Protein AF-A0A6J0NZG1-F1 (afdb_monomer)

Organism: Raphanus sativus (NCBI:txid3726)

Mean predicted aligned error: 8.92 Å

Structure (mmCIF, N/CA/C/O backbone):
data_AF-A0A6J0NZG1-F1
#
_entry.id   AF-A0A6J0NZG1-F1
#
loop_
_atom_site.group_PDB
_atom_site.id
_atom_site.type_symbol
_atom_site.label_atom_id
_atom_site.label_alt_id
_atom_site.label_comp_id
_atom_site.label_asym_id
_atom_site.label_entity_id
_atom_site.label_seq_id
_atom_site.pdbx_PDB_ins_code
_atom_site.Cartn_x
_atom_site.Cartn_y
_atom_site.Cartn_z
_atom_site.occupancy
_atom_site.B_iso_or_equiv
_atom_site.auth_seq_id
_atom_site.auth_comp_id
_atom_site.auth_asym_id
_atom_site.auth_atom_id
_atom_site.pdbx_PDB_model_num
ATOM 1 N N . MET A 1 1 ? -6.782 17.846 -19.913 1.00 40.03 1 MET A N 1
ATOM 2 C CA . MET A 1 1 ? -7.935 16.974 -20.225 1.00 40.03 1 MET A CA 1
ATOM 3 C C . MET A 1 1 ? -7.350 15.572 -20.305 1.00 40.03 1 MET A C 1
ATOM 5 O O . MET A 1 1 ? -6.789 15.251 -21.333 1.00 40.03 1 MET A O 1
ATOM 9 N N . TYR A 1 2 ? -7.195 14.799 -19.231 1.00 32.16 2 TYR A N 1
ATOM 10 C CA . TYR A 1 2 ? -8.047 14.543 -18.068 1.00 32.16 2 TYR A CA 1
ATOM 11 C C . TYR A 1 2 ? -7.178 14.444 -16.799 1.00 32.16 2 TYR A C 1
ATOM 13 O O . TYR A 1 2 ? -6.326 13.575 -16.716 1.00 32.16 2 TYR A O 1
ATOM 21 N N . CYS A 1 3 ? -7.360 15.341 -15.833 1.00 37.47 3 CYS A N 1
ATOM 22 C CA . CYS A 1 3 ? -6.782 15.199 -14.490 1.00 37.47 3 CYS A CA 1
ATOM 23 C C . CYS A 1 3 ? -7.798 15.782 -13.508 1.00 37.47 3 CYS A C 1
ATOM 25 O O . CYS A 1 3 ? -7.589 16.853 -12.950 1.00 37.47 3 CYS A O 1
ATOM 27 N N . HIS A 1 4 ? -8.988 15.179 -13.472 1.00 40.28 4 HIS A N 1
ATOM 28 C CA . HIS A 1 4 ? -10.076 15.671 -12.627 1.00 40.28 4 HIS A CA 1
ATOM 29 C C . HIS A 1 4 ? -10.986 14.599 -12.018 1.00 40.28 4 HIS A C 1
ATOM 31 O O . HIS A 1 4 ? -11.831 14.987 -11.230 1.00 40.28 4 HIS A O 1
ATOM 37 N N . ASP A 1 5 ? -10.797 13.300 -12.276 1.00 44.44 5 ASP A N 1
ATOM 38 C CA . ASP A 1 5 ? -11.717 12.272 -11.754 1.00 44.44 5 ASP A CA 1
ATOM 39 C C . ASP A 1 5 ? -11.016 10.964 -11.344 1.00 44.44 5 ASP A C 1
ATOM 41 O O . ASP A 1 5 ? -11.454 9.884 -11.725 1.00 44.44 5 ASP A O 1
ATOM 45 N N . LEU A 1 6 ? -9.925 11.041 -10.573 1.00 42.28 6 LEU A N 1
ATOM 46 C CA . LEU A 1 6 ? -9.495 9.929 -9.713 1.00 42.28 6 LEU A CA 1
ATOM 47 C C . LEU A 1 6 ? -9.014 10.503 -8.377 1.00 42.28 6 LEU A C 1
ATOM 49 O O . LEU A 1 6 ? -8.254 11.470 -8.339 1.00 42.28 6 LEU A O 1
ATOM 53 N N . ASP A 1 7 ? -9.576 9.971 -7.301 1.00 47.28 7 ASP A N 1
ATOM 54 C CA . ASP A 1 7 ? -9.784 10.673 -6.048 1.00 47.28 7 ASP A CA 1
ATOM 55 C C . ASP A 1 7 ? -8.514 11.103 -5.308 1.00 47.28 7 ASP A C 1
ATOM 57 O O . ASP A 1 7 ? -7.579 10.362 -5.031 1.00 47.28 7 ASP A O 1
ATOM 61 N N . ILE A 1 8 ? -8.563 12.376 -4.935 1.00 50.34 8 ILE A N 1
ATOM 62 C CA . ILE A 1 8 ? -7.544 13.176 -4.264 1.00 50.34 8 ILE A CA 1
ATOM 63 C C . ILE A 1 8 ? -7.569 12.970 -2.735 1.00 50.34 8 ILE A C 1
ATOM 65 O O . ILE A 1 8 ? -6.753 13.551 -2.023 1.00 50.34 8 ILE A O 1
ATOM 69 N N . LEU A 1 9 ? -8.466 12.148 -2.175 1.00 46.47 9 LEU A N 1
ATOM 70 C CA . LEU A 1 9 ? -8.797 12.222 -0.745 1.00 46.47 9 LEU A CA 1
ATOM 71 C C . LEU A 1 9 ? -7.684 11.776 0.230 1.00 46.47 9 LEU A C 1
ATOM 73 O O . LEU A 1 9 ? -7.805 12.079 1.413 1.00 46.47 9 LEU A O 1
ATOM 77 N N . PHE A 1 10 ? -6.568 11.176 -0.207 1.00 41.59 10 PHE A N 1
ATOM 78 C CA . PHE A 1 10 ? -5.464 10.838 0.716 1.00 41.59 10 PHE A CA 1
ATOM 79 C C . PHE A 1 10 ? -4.027 11.122 0.254 1.00 41.59 10 PHE A C 1
ATOM 81 O O . PHE A 1 10 ? -3.083 10.805 0.968 1.00 41.59 10 PHE A O 1
ATOM 88 N N . ILE A 1 11 ? -3.849 11.917 -0.805 1.00 47.88 11 ILE A N 1
ATOM 89 C CA . ILE A 1 11 ? -2.771 12.934 -0.792 1.00 47.88 11 ILE A CA 1
ATOM 90 C C . ILE A 1 11 ? -3.075 13.995 0.308 1.00 47.88 11 ILE A C 1
ATOM 92 O O . ILE A 1 11 ? -2.203 14.726 0.780 1.00 47.88 11 ILE A O 1
ATOM 96 N N . MET A 1 12 ? -4.338 14.081 0.748 1.00 42.78 12 MET A N 1
ATOM 97 C CA . MET A 1 12 ? -4.943 15.235 1.419 1.00 42.78 12 MET A CA 1
ATOM 98 C C . MET A 1 12 ? -4.789 15.376 2.939 1.00 42.78 12 MET A C 1
ATOM 100 O O . MET A 1 12 ? -5.226 16.412 3.438 1.00 42.78 12 MET A O 1
ATOM 104 N N . LEU A 1 13 ? -4.180 14.458 3.704 1.00 41.84 13 LEU A N 1
ATOM 105 C CA . LEU A 1 13 ? -4.049 14.692 5.158 1.00 41.84 13 LEU A CA 1
ATOM 106 C C . LEU A 1 13 ? -2.707 15.223 5.665 1.00 41.84 13 LEU A C 1
ATOM 108 O O . LEU A 1 13 ? -2.697 15.575 6.837 1.00 41.84 13 LEU A O 1
ATOM 112 N N . LYS A 1 14 ? -1.674 15.425 4.819 1.00 37.97 14 LYS A N 1
ATOM 113 C CA . LYS A 1 14 ? -0.684 16.541 4.891 1.00 37.97 14 LYS A CA 1
ATOM 114 C C . LYS A 1 14 ? 0.443 16.409 3.839 1.00 37.97 14 LYS A C 1
ATOM 116 O O . LYS A 1 14 ? 1.532 15.944 4.135 1.00 37.97 14 LYS A O 1
ATOM 121 N N . GLY A 1 15 ? 0.237 16.970 2.646 1.00 43.38 15 GLY A N 1
ATOM 122 C CA . GLY A 1 15 ? 1.299 17.699 1.928 1.00 43.38 15 GLY A CA 1
ATOM 123 C C . GLY A 1 15 ? 2.361 16.930 1.123 1.00 43.38 15 GLY A C 1
ATOM 124 O O . GLY A 1 15 ? 3.267 17.589 0.620 1.00 43.38 15 GLY A O 1
ATOM 125 N N . GLY A 1 16 ? 2.260 15.612 0.947 1.00 52.16 16 GLY A N 1
ATOM 126 C CA . GLY A 1 16 ? 3.162 14.836 0.084 1.00 52.16 16 GLY A CA 1
ATOM 127 C C . GLY A 1 16 ? 2.387 14.123 -1.019 1.00 52.16 16 GLY A C 1
ATOM 128 O O . GLY A 1 16 ? 1.527 13.294 -0.735 1.00 52.16 16 GLY A O 1
ATOM 129 N N . CYS A 1 17 ? 2.648 14.453 -2.284 1.00 54.59 17 CYS A N 1
ATOM 130 C CA . CYS A 1 17 ? 2.164 13.641 -3.397 1.00 54.59 17 CYS A CA 1
ATOM 131 C C . CYS A 1 17 ? 3.100 12.440 -3.529 1.00 54.59 17 CYS A C 1
ATOM 133 O O . CYS A 1 17 ? 4.302 12.660 -3.667 1.00 54.59 17 CYS A O 1
ATOM 135 N N . PHE A 1 18 ? 2.571 11.210 -3.527 1.00 59.09 18 PHE A N 1
ATOM 136 C CA . PHE A 1 18 ? 3.367 9.994 -3.746 1.00 59.09 18 PHE A CA 1
ATOM 137 C C . PHE A 1 18 ? 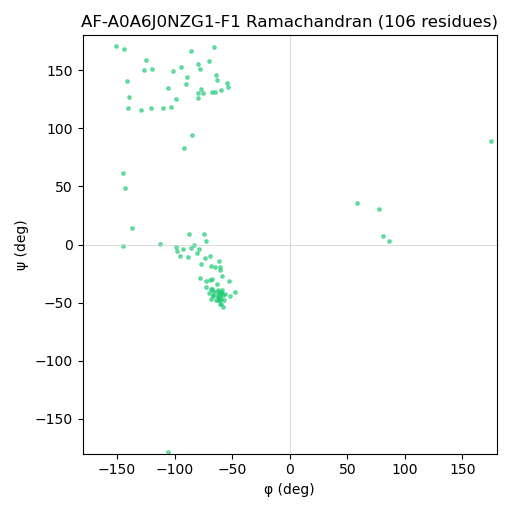4.288 10.145 -4.964 1.00 59.09 18 PHE A C 1
ATOM 139 O O . PHE A 1 18 ? 5.465 9.836 -4.874 1.00 59.09 18 PHE A O 1
ATOM 146 N N . SER A 1 19 ? 3.806 10.746 -6.061 1.00 55.84 19 SER A N 1
ATOM 147 C CA . SER A 1 19 ? 4.595 10.984 -7.283 1.00 55.84 19 SER A CA 1
ATOM 148 C C . SER A 1 19 ? 5.827 11.884 -7.122 1.00 55.84 19 SER A C 1
ATOM 150 O O . SER A 1 19 ? 6.638 11.950 -8.035 1.00 55.84 19 SER A O 1
ATOM 152 N N . ASN A 1 20 ? 5.954 12.608 -6.009 1.00 58.09 20 ASN A N 1
ATOM 153 C CA . ASN A 1 20 ? 7.041 13.558 -5.769 1.00 58.09 20 ASN A CA 1
ATOM 154 C C . ASN A 1 20 ? 7.980 13.109 -4.635 1.00 58.09 20 ASN A C 1
ATOM 156 O O . ASN A 1 20 ? 8.915 13.839 -4.308 1.00 58.09 20 ASN A O 1
ATOM 160 N N . ASP A 1 21 ? 7.724 11.952 -4.016 1.00 67.44 21 ASP A N 1
ATOM 161 C CA . ASP A 1 21 ? 8.511 11.440 -2.892 1.00 67.44 21 ASP A CA 1
ATOM 162 C C . ASP A 1 21 ? 9.649 10.538 -3.389 1.00 67.44 21 ASP A C 1
ATOM 164 O O . ASP A 1 21 ? 9.508 9.319 -3.501 1.00 67.44 21 ASP A O 1
ATOM 168 N N . HIS A 1 22 ? 10.760 11.169 -3.778 1.00 66.38 22 HIS A N 1
ATOM 169 C CA . HIS A 1 22 ? 11.910 10.503 -4.399 1.00 66.38 22 HIS A CA 1
ATOM 170 C C . HIS A 1 22 ? 12.441 9.313 -3.592 1.00 66.38 22 HIS A C 1
ATOM 172 O O . HIS A 1 22 ? 12.874 8.338 -4.197 1.00 66.38 22 HIS A O 1
ATOM 178 N N . ASP A 1 23 ? 12.343 9.350 -2.263 1.00 71.50 23 ASP A N 1
ATOM 179 C CA . ASP A 1 23 ? 12.841 8.276 -1.404 1.00 71.50 23 ASP A CA 1
ATOM 180 C C . ASP A 1 23 ? 12.029 6.983 -1.611 1.00 71.50 23 ASP A C 1
ATOM 182 O O . ASP A 1 23 ? 12.588 5.891 -1.724 1.00 71.50 23 ASP A O 1
ATOM 186 N N . VAL A 1 24 ? 10.706 7.101 -1.755 1.00 73.25 24 VAL A N 1
ATOM 187 C CA . VAL A 1 24 ? 9.806 5.971 -2.033 1.00 73.25 24 VAL A CA 1
ATOM 188 C C . VAL A 1 24 ? 10.010 5.431 -3.451 1.00 73.25 24 VAL A C 1
ATOM 190 O O . VAL A 1 24 ? 10.051 4.213 -3.661 1.00 73.25 24 VAL A O 1
ATOM 193 N N . TRP A 1 25 ? 10.166 6.332 -4.424 1.00 74.12 25 TRP A N 1
ATOM 194 C CA . TRP A 1 25 ? 10.442 5.965 -5.814 1.00 74.12 25 TRP A CA 1
ATOM 195 C C . TRP A 1 25 ? 11.756 5.217 -5.955 1.00 74.12 25 TRP A C 1
ATOM 197 O O . TRP A 1 25 ? 11.793 4.185 -6.624 1.00 74.12 25 TRP A O 1
ATOM 207 N N . ASP A 1 26 ? 12.812 5.694 -5.303 1.00 75.19 26 ASP A N 1
ATOM 208 C CA . ASP A 1 26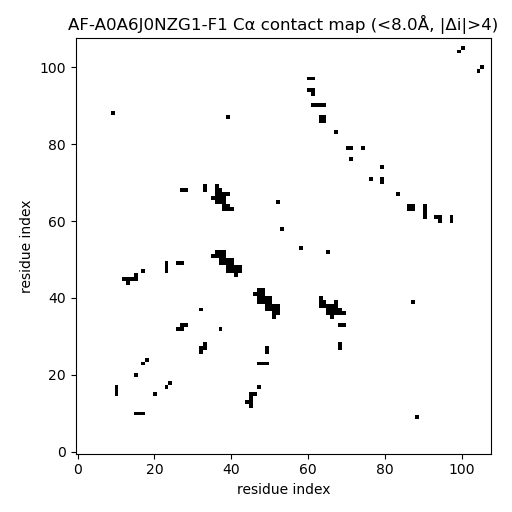 ? 14.127 5.076 -5.370 1.00 75.19 26 ASP A CA 1
ATOM 209 C C . ASP A 1 26 ? 14.087 3.652 -4.805 1.00 75.19 26 ASP A C 1
ATOM 211 O O . ASP A 1 26 ? 14.572 2.730 -5.464 1.00 75.19 26 ASP A O 1
ATOM 215 N N . VAL A 1 27 ? 13.424 3.431 -3.662 1.00 76.56 27 VAL A N 1
ATOM 216 C CA . VAL A 1 27 ? 13.271 2.093 -3.059 1.00 76.56 27 VAL A CA 1
ATOM 217 C C . VAL A 1 27 ? 12.528 1.142 -3.995 1.00 76.56 27 VAL A C 1
ATOM 219 O O . VAL A 1 27 ? 13.058 0.075 -4.319 1.00 76.56 27 VAL A O 1
ATOM 222 N N . LEU A 1 28 ? 11.358 1.549 -4.504 1.00 74.75 28 LEU A N 1
ATOM 223 C CA . LEU A 1 28 ? 10.574 0.762 -5.467 1.00 74.75 28 LEU A CA 1
ATOM 224 C C . LEU A 1 28 ? 11.337 0.493 -6.766 1.00 74.75 28 LEU A C 1
ATOM 226 O O . LEU A 1 28 ? 11.004 -0.449 -7.488 1.00 74.75 28 LEU A O 1
ATOM 230 N N . CYS A 1 29 ? 12.347 1.317 -7.064 1.00 71.25 29 CYS A N 1
ATOM 231 C CA . CYS A 1 29 ? 13.135 1.207 -8.273 1.00 71.25 29 CYS A CA 1
ATOM 232 C C . CYS A 1 29 ? 14.471 0.481 -8.146 1.00 71.25 29 CYS A C 1
ATOM 234 O O . CYS A 1 29 ? 15.116 0.238 -9.173 1.00 71.25 29 CYS A O 1
ATOM 236 N N . THR A 1 30 ? 14.873 0.095 -6.937 1.00 69.25 30 THR A N 1
ATOM 237 C CA . THR A 1 30 ? 16.147 -0.589 -6.721 1.00 69.25 30 THR A CA 1
ATOM 238 C C . THR A 1 30 ? 16.075 -2.088 -7.073 1.00 69.25 30 THR A C 1
ATOM 240 O O . THR A 1 30 ? 15.205 -2.809 -6.586 1.00 69.25 30 THR A O 1
ATOM 243 N N . PRO A 1 31 ? 17.019 -2.613 -7.879 1.00 60.44 31 PRO A N 1
ATOM 244 C CA . PRO A 1 31 ? 16.994 -4.006 -8.344 1.00 60.44 31 PRO A CA 1
ATOM 245 C C . PRO A 1 31 ? 17.355 -5.044 -7.267 1.00 60.44 31 PRO A C 1
ATOM 247 O O . PRO A 1 31 ? 17.187 -6.233 -7.489 1.00 60.44 31 PRO A O 1
ATOM 250 N N . VAL A 1 32 ? 17.880 -4.629 -6.109 1.00 58.69 32 VAL A N 1
ATOM 251 C CA . VAL A 1 32 ? 18.134 -5.547 -4.979 1.00 58.69 32 VAL A CA 1
ATOM 252 C C . VAL A 1 32 ? 16.835 -5.858 -4.229 1.00 58.69 32 VAL A C 1
ATOM 254 O O . VAL A 1 32 ? 16.687 -6.945 -3.687 1.00 58.69 32 VAL A O 1
ATOM 257 N N . VAL A 1 33 ? 15.882 -4.924 -4.242 1.00 61.03 33 VAL A N 1
ATOM 258 C CA . VAL A 1 33 ? 14.593 -5.025 -3.544 1.00 61.03 33 VAL A CA 1
ATOM 259 C C . VAL A 1 33 ? 13.491 -5.558 -4.484 1.00 61.03 33 VAL A C 1
ATOM 261 O O . VAL A 1 33 ? 12.407 -5.929 -4.048 1.00 61.03 33 VAL A O 1
ATOM 264 N N . SER A 1 34 ? 13.756 -5.663 -5.793 1.00 62.03 34 SER A N 1
ATOM 265 C CA . SER A 1 34 ? 12.783 -6.152 -6.784 1.00 62.03 34 SER A CA 1
ATOM 266 C C . SER A 1 34 ? 12.437 -7.640 -6.666 1.00 62.03 34 SER A C 1
ATOM 268 O O . SER A 1 34 ? 11.413 -8.048 -7.205 1.00 62.03 34 SER A O 1
ATOM 270 N N . ASP A 1 35 ? 13.261 -8.441 -5.983 1.00 69.88 35 ASP A N 1
ATOM 271 C CA . ASP A 1 35 ? 12.998 -9.872 -5.763 1.00 69.88 35 ASP A CA 1
ATOM 272 C C . ASP A 1 35 ? 12.157 -10.136 -4.499 1.00 69.88 35 ASP A C 1
ATOM 274 O O . ASP A 1 35 ? 11.661 -11.248 -4.301 1.00 69.88 35 ASP A O 1
ATOM 278 N N . GLU A 1 36 ? 11.955 -9.121 -3.654 1.00 81.19 36 GLU A N 1
ATOM 279 C CA . GLU A 1 36 ? 11.140 -9.209 -2.444 1.00 81.19 36 GLU A CA 1
ATOM 280 C C . GLU A 1 36 ? 9.757 -8.577 -2.651 1.00 81.19 36 GLU A C 1
ATOM 282 O O . GLU A 1 36 ? 9.571 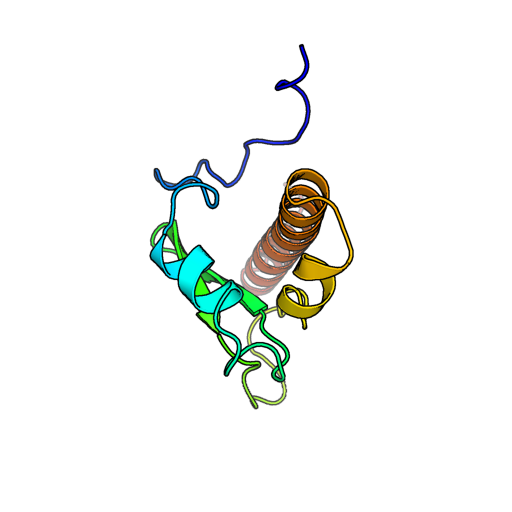-7.652 -3.439 1.00 81.19 36 GLU A O 1
ATOM 287 N N . ASN A 1 37 ? 8.743 -9.086 -1.950 1.00 84.50 37 ASN A N 1
ATOM 288 C CA . ASN A 1 37 ? 7.372 -8.604 -2.091 1.00 84.50 37 ASN A CA 1
ATOM 289 C C . ASN A 1 37 ? 7.114 -7.379 -1.212 1.00 84.50 37 ASN A C 1
ATOM 291 O O . ASN A 1 37 ? 6.733 -7.519 -0.053 1.00 84.50 37 ASN A O 1
ATOM 295 N N . LEU A 1 38 ? 7.265 -6.186 -1.778 1.00 86.69 38 LEU A N 1
ATOM 296 C CA . LEU A 1 38 ? 7.109 -4.936 -1.036 1.00 86.69 38 LEU A CA 1
ATOM 297 C C . LEU A 1 38 ? 5.653 -4.520 -0.827 1.00 86.69 38 LEU A C 1
ATOM 299 O O . LEU A 1 38 ? 4.767 -4.852 -1.623 1.00 86.69 38 LEU A O 1
ATOM 303 N N . ARG A 1 39 ? 5.431 -3.729 0.224 1.00 87.94 39 ARG A N 1
ATOM 304 C CA . ARG A 1 39 ? 4.162 -3.066 0.543 1.00 87.94 39 ARG A CA 1
ATOM 305 C C . ARG A 1 39 ? 4.377 -1.569 0.723 1.00 87.94 39 ARG A C 1
ATOM 307 O O . ARG A 1 39 ? 5.441 -1.153 1.160 1.00 87.94 39 ARG A O 1
ATOM 314 N N . LEU A 1 40 ? 3.351 -0.777 0.415 1.00 87.06 40 LEU A N 1
ATOM 315 C CA . LEU A 1 40 ? 3.329 0.664 0.676 1.00 87.06 40 LEU A CA 1
ATOM 316 C C . LEU A 1 40 ? 2.466 0.950 1.908 1.00 87.06 40 LEU A C 1
ATOM 318 O O . LEU A 1 40 ? 1.265 0.677 1.903 1.00 87.06 40 LEU A O 1
ATOM 322 N N . TYR A 1 41 ? 3.079 1.521 2.937 1.00 85.75 41 TYR A N 1
ATOM 323 C CA . TYR A 1 41 ? 2.442 1.915 4.184 1.00 85.75 41 TYR A CA 1
ATOM 324 C C . TYR A 1 41 ? 2.285 3.435 4.249 1.00 85.75 41 TYR A C 1
ATOM 326 O O . TYR A 1 41 ? 3.211 4.190 3.965 1.00 85.75 41 TYR A O 1
ATOM 334 N N . GLY A 1 42 ? 1.102 3.885 4.657 1.00 84.94 42 GLY A N 1
ATOM 335 C CA . GLY A 1 42 ? 0.827 5.270 5.034 1.00 84.94 42 GLY A CA 1
ATOM 336 C C . GLY A 1 42 ? 0.864 5.418 6.551 1.00 84.94 42 GLY A C 1
ATOM 337 O O . GLY A 1 42 ? 0.161 4.700 7.267 1.00 84.94 42 GLY A O 1
ATOM 338 N N . LEU A 1 43 ? 1.679 6.343 7.050 1.00 82.62 43 LEU A N 1
ATOM 339 C CA . LEU A 1 43 ? 1.874 6.562 8.479 1.00 82.62 43 LEU A CA 1
ATOM 340 C C . LEU A 1 43 ? 0.955 7.682 9.011 1.00 82.62 43 LEU A C 1
ATOM 342 O O . LEU A 1 43 ? 0.608 8.611 8.276 1.00 82.62 43 LEU A O 1
ATOM 346 N N . PRO A 1 44 ? 0.577 7.673 10.308 1.00 78.50 44 PRO A N 1
ATOM 347 C CA . PRO A 1 44 ? -0.311 8.693 10.886 1.00 78.50 44 PRO A CA 1
ATOM 348 C C . PRO A 1 44 ? 0.227 10.133 10.829 1.00 78.50 44 PRO A C 1
ATOM 350 O O . PRO A 1 44 ? -0.534 11.088 10.969 1.00 78.50 44 PRO A O 1
ATOM 353 N N . ASN A 1 45 ? 1.540 10.299 10.656 1.00 76.44 45 ASN A N 1
ATOM 354 C CA . ASN A 1 45 ? 2.205 11.593 10.472 1.00 76.44 45 ASN A CA 1
ATOM 355 C C . ASN A 1 45 ? 2.062 12.146 9.034 1.00 76.44 45 ASN A C 1
ATOM 357 O O . ASN A 1 45 ? 2.516 13.261 8.778 1.00 76.44 45 ASN A O 1
ATOM 361 N N . GLY A 1 46 ? 1.445 11.389 8.121 1.00 73.06 46 GLY A N 1
ATOM 362 C CA . GLY A 1 46 ? 1.260 11.741 6.716 1.00 73.06 46 GLY A CA 1
ATOM 363 C C . GLY A 1 46 ? 2.426 11.369 5.795 1.00 73.06 46 GLY A C 1
ATOM 364 O O . GLY A 1 46 ? 2.356 11.701 4.614 1.00 73.06 46 GLY A O 1
ATOM 365 N N . SER A 1 47 ? 3.478 10.715 6.301 1.00 77.44 47 SER A N 1
ATOM 366 C CA . SER A 1 47 ? 4.553 10.168 5.464 1.00 77.44 47 SER A CA 1
ATOM 367 C C . SER A 1 47 ? 4.213 8.768 4.953 1.00 77.44 47 SER A C 1
ATOM 369 O O . SER A 1 47 ? 3.301 8.107 5.456 1.00 77.44 47 SER A O 1
ATOM 371 N N . TRP A 1 48 ? 4.983 8.316 3.969 1.00 82.44 48 TRP A N 1
ATOM 372 C CA . TRP A 1 48 ? 4.850 7.002 3.354 1.00 82.44 48 TRP A CA 1
ATOM 373 C C . TRP A 1 48 ? 6.133 6.201 3.535 1.00 82.44 48 TRP A C 1
ATOM 375 O O . TRP A 1 48 ? 7.216 6.774 3.632 1.00 82.44 48 TRP A O 1
ATOM 385 N N . GLU A 1 49 ? 6.003 4.883 3.581 1.00 84.94 49 GLU A N 1
ATOM 386 C CA . GLU A 1 49 ? 7.124 3.961 3.724 1.00 84.94 49 GLU A CA 1
ATOM 387 C C . GLU A 1 49 ? 6.892 2.728 2.855 1.00 84.94 49 GLU A C 1
ATOM 389 O O . GLU A 1 49 ? 5.766 2.239 2.737 1.00 84.94 49 GLU A O 1
ATOM 394 N N . VAL A 1 50 ? 7.960 2.234 2.233 1.00 86.06 50 VAL A N 1
ATOM 395 C CA . VAL A 1 50 ? 7.953 0.961 1.516 1.00 86.06 50 VAL A CA 1
ATOM 396 C C . VAL A 1 50 ? 8.795 -0.013 2.308 1.00 86.06 50 VAL A C 1
ATOM 398 O O . VAL A 1 50 ? 9.989 0.214 2.478 1.00 86.06 50 VAL A O 1
ATOM 401 N N . ASP A 1 51 ? 8.164 -1.081 2.778 1.00 85.75 51 ASP A N 1
ATOM 402 C CA . ASP A 1 51 ? 8.819 -2.065 3.633 1.00 85.75 51 ASP A CA 1
ATOM 403 C C . ASP A 1 51 ? 8.314 -3.483 3.337 1.00 85.75 51 ASP A C 1
ATOM 405 O O . ASP A 1 51 ? 7.334 -3.698 2.602 1.00 85.75 51 ASP A O 1
ATOM 409 N N . LEU A 1 52 ? 9.022 -4.460 3.893 1.00 83.88 52 LEU A N 1
ATOM 410 C CA . LEU A 1 52 ? 8.683 -5.866 3.834 1.00 83.88 52 LEU A CA 1
ATOM 411 C C . LEU A 1 52 ? 7.445 -6.191 4.680 1.00 83.88 52 LEU A C 1
ATOM 413 O O . LEU A 1 52 ? 7.088 -5.475 5.617 1.00 83.88 52 LEU A O 1
ATOM 417 N N . PRO A 1 53 ? 6.771 -7.309 4.371 1.00 79.75 53 PRO A N 1
ATOM 418 C CA . PRO A 1 53 ? 5.749 -7.868 5.233 1.00 79.75 53 PRO A 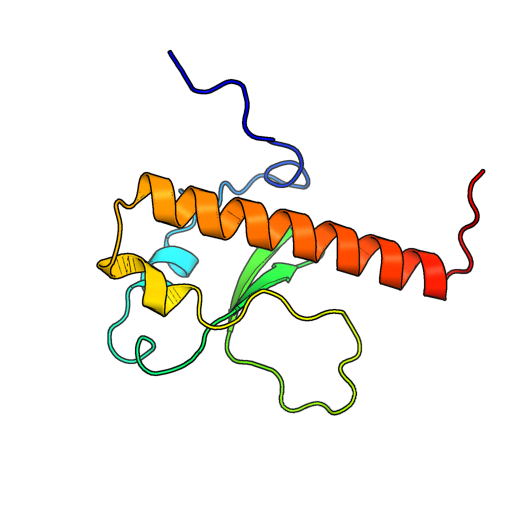CA 1
ATOM 419 C C . PRO A 1 53 ? 6.257 -8.091 6.653 1.00 79.75 53 PRO A C 1
ATOM 421 O O . PRO A 1 53 ? 7.334 -8.645 6.849 1.00 79.75 53 PRO A O 1
ATOM 424 N N . VAL A 1 54 ? 5.450 -7.711 7.639 1.00 75.06 54 VAL A N 1
ATOM 425 C CA . VAL A 1 54 ? 5.744 -8.006 9.041 1.00 75.06 54 VAL A CA 1
ATOM 426 C C . VAL 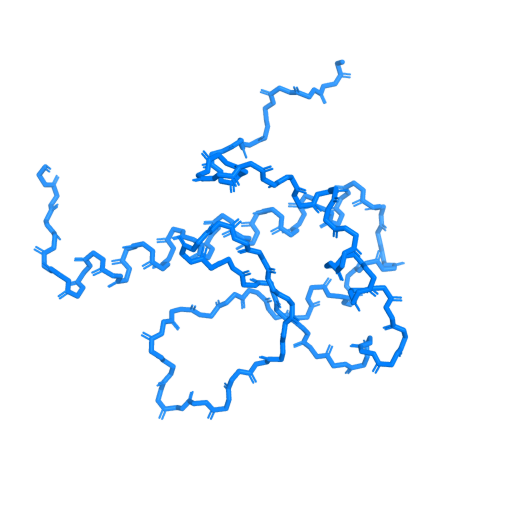A 1 54 ? 5.415 -9.479 9.316 1.00 75.06 54 VAL A C 1
ATOM 428 O O . VAL A 1 54 ? 4.338 -9.948 8.959 1.00 75.06 54 VAL A O 1
ATOM 431 N N . ASP A 1 55 ? 6.310 -10.205 9.993 1.00 77.56 55 ASP A N 1
ATOM 432 C CA . ASP A 1 55 ? 6.145 -11.631 10.344 1.00 77.56 55 ASP A CA 1
ATOM 433 C C . ASP A 1 55 ? 5.137 -11.891 11.496 1.00 77.56 55 ASP A C 1
ATOM 435 O O . ASP A 1 55 ? 5.039 -13.004 12.024 1.00 77.56 55 ASP A O 1
ATOM 439 N N . GLU A 1 56 ? 4.392 -10.875 11.942 1.00 73.50 56 GLU A N 1
ATOM 440 C CA . GLU A 1 56 ? 3.487 -10.973 13.091 1.00 73.50 56 GLU A CA 1
ATOM 441 C C . GLU A 1 56 ? 2.200 -11.746 12.765 1.00 73.50 56 GLU A C 1
ATOM 443 O O . GLU A 1 56 ? 1.491 -11.463 11.798 1.00 73.50 56 GLU A O 1
ATOM 448 N N . VAL A 1 57 ? 1.855 -12.714 13.625 1.00 78.00 57 VAL A N 1
ATOM 449 C CA . VAL A 1 57 ? 0.659 -13.555 13.473 1.00 78.00 57 VAL A CA 1
ATOM 450 C C . VAL A 1 57 ? -0.165 -13.572 14.772 1.00 78.00 57 VAL A C 1
ATOM 452 O O . VAL A 1 57 ? 0.297 -14.141 15.766 1.00 78.00 57 VAL A O 1
ATOM 455 N N . PRO A 1 58 ? -1.412 -13.050 14.779 1.00 79.56 58 PRO A N 1
ATOM 456 C CA . PRO A 1 58 ? -2.076 -12.303 13.705 1.00 79.56 58 PRO A CA 1
ATOM 457 C C . PRO A 1 58 ? -1.592 -10.840 13.635 1.00 79.56 58 PRO A C 1
ATOM 459 O O . PRO A 1 58 ? -1.270 -10.270 14.678 1.00 79.56 58 PRO A O 1
ATOM 462 N N . PRO A 1 59 ? -1.612 -10.207 12.450 1.00 77.62 59 PRO A N 1
ATOM 463 C CA . PRO A 1 59 ? -1.251 -8.801 12.317 1.00 77.62 59 PRO A CA 1
ATOM 464 C C . PRO A 1 59 ? -2.236 -7.901 13.076 1.00 77.62 59 PRO A C 1
ATOM 466 O O . PRO A 1 59 ? -3.440 -8.174 13.148 1.00 77.62 59 PRO A O 1
ATOM 469 N N . GLU A 1 60 ? -1.728 -6.803 13.640 1.00 83.56 60 GLU A N 1
ATOM 470 C CA . GLU A 1 60 ? -2.548 -5.881 14.429 1.00 83.56 60 GLU A CA 1
ATOM 471 C C . GLU A 1 60 ? -3.501 -5.032 13.585 1.00 83.56 60 GLU A C 1
ATOM 473 O O . GLU A 1 60 ? -4.585 -4.703 14.069 1.00 83.56 60 GLU A O 1
ATOM 478 N N . LEU A 1 61 ? -3.119 -4.692 12.351 1.00 83.50 61 LEU A N 1
ATOM 479 C CA . LEU A 1 61 ? -3.888 -3.899 11.388 1.00 83.50 61 LEU A CA 1
ATOM 480 C C . LEU A 1 61 ? -4.0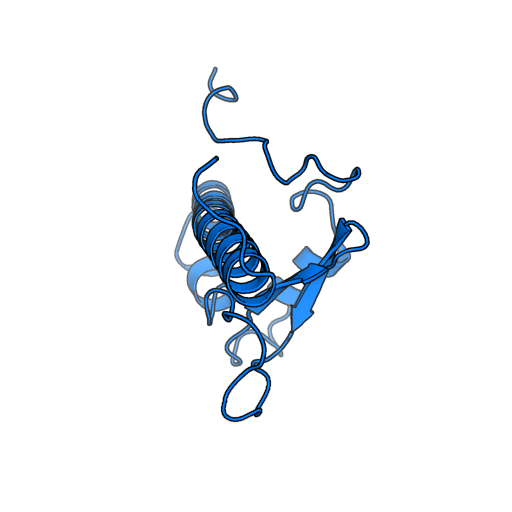39 -4.665 10.063 1.00 83.50 61 LEU A C 1
ATOM 482 O O . LEU A 1 61 ? -3.232 -5.548 9.772 1.00 83.50 61 LEU A O 1
AT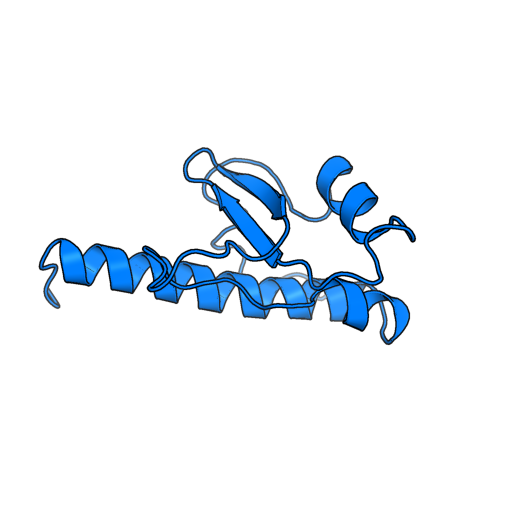OM 486 N N . PRO A 1 62 ? -5.043 -4.327 9.231 1.00 87.94 62 PRO A N 1
ATOM 487 C CA . PRO A 1 62 ? -5.103 -4.817 7.858 1.00 87.94 62 PRO A CA 1
ATOM 488 C C . PRO A 1 62 ? -3.806 -4.502 7.107 1.00 87.94 62 PRO A C 1
ATOM 490 O O . PRO A 1 62 ? -3.271 -3.401 7.233 1.00 87.94 62 PRO A O 1
ATOM 493 N N . GLU A 1 63 ? -3.314 -5.444 6.309 1.00 89.81 63 GLU A N 1
ATOM 494 C CA . GLU A 1 63 ? -2.066 -5.271 5.562 1.00 89.81 63 GLU A CA 1
ATOM 495 C C . GLU A 1 63 ? -2.308 -4.642 4.173 1.00 89.81 63 GLU A C 1
ATOM 497 O O . GLU A 1 63 ? -3.319 -4.959 3.534 1.00 89.81 63 GLU A O 1
ATOM 502 N N . PRO A 1 64 ? -1.399 -3.776 3.679 1.00 89.19 64 PRO A N 1
ATOM 503 C CA . PRO A 1 64 ? -1.450 -3.265 2.310 1.00 89.19 64 PRO A CA 1
ATOM 504 C C . PRO A 1 64 ? -1.230 -4.351 1.248 1.00 89.19 64 PRO A C 1
ATOM 506 O O . PRO A 1 64 ? -0.802 -5.475 1.533 1.00 89.19 64 PRO A O 1
ATOM 509 N N . ALA A 1 65 ? -1.477 -3.986 -0.014 1.00 89.44 65 ALA A N 1
ATOM 510 C CA . ALA A 1 65 ? -1.235 -4.860 -1.158 1.00 89.44 65 ALA A CA 1
ATOM 511 C C . ALA A 1 65 ? 0.242 -5.275 -1.258 1.00 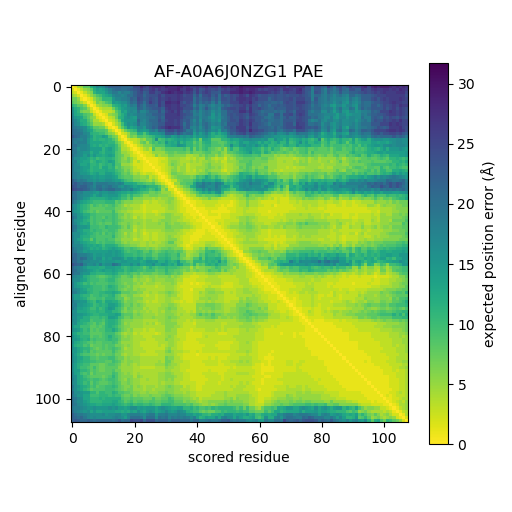89.44 65 ALA A C 1
ATOM 513 O O . ALA A 1 65 ? 1.145 -4.447 -1.160 1.00 89.44 65 ALA A O 1
ATOM 514 N N . LEU A 1 66 ? 0.456 -6.574 -1.465 1.00 88.62 66 LEU A N 1
ATOM 515 C CA . LEU A 1 66 ? 1.764 -7.216 -1.515 1.00 88.62 66 LEU A CA 1
ATOM 516 C C . LEU A 1 66 ? 2.320 -7.236 -2.947 1.00 88.62 66 LEU A C 1
ATOM 518 O O . LEU A 1 66 ? 1.593 -7.575 -3.880 1.00 88.62 66 LEU A O 1
ATOM 522 N N . GLY A 1 67 ? 3.614 -6.954 -3.104 1.00 85.25 67 GLY A N 1
ATOM 523 C CA . GLY A 1 67 ? 4.332 -7.122 -4.370 1.00 85.25 67 GLY A CA 1
ATOM 524 C C . GLY A 1 67 ? 4.059 -6.020 -5.395 1.00 85.25 67 GLY A C 1
ATOM 525 O O . GLY A 1 67 ? 4.097 -6.271 -6.600 1.00 85.25 67 GLY A O 1
ATOM 526 N N . ILE A 1 68 ? 3.778 -4.793 -4.944 1.00 84.00 68 ILE A N 1
ATOM 527 C CA . ILE A 1 68 ? 3.498 -3.652 -5.838 1.00 84.00 68 ILE A CA 1
ATOM 528 C C . ILE A 1 68 ? 4.660 -3.345 -6.798 1.00 84.00 68 ILE A C 1
ATOM 530 O O . ILE A 1 68 ? 4.438 -2.866 -7.909 1.00 84.00 68 ILE A O 1
ATOM 534 N N . ASN A 1 69 ? 5.888 -3.672 -6.402 1.00 83.44 69 ASN A N 1
ATOM 535 C CA . ASN A 1 69 ? 7.116 -3.505 -7.173 1.00 83.44 69 ASN A CA 1
ATOM 536 C C . ASN A 1 69 ? 7.193 -4.422 -8.411 1.00 83.44 69 ASN A C 1
ATOM 538 O O . ASN A 1 69 ? 7.743 -4.013 -9.430 1.00 83.44 69 ASN A O 1
ATOM 542 N N . PHE A 1 70 ? 6.577 -5.610 -8.388 1.00 84.62 70 PHE A N 1
ATOM 543 C CA . PHE A 1 70 ? 6.627 -6.558 -9.515 1.00 84.62 70 PHE A CA 1
ATOM 544 C C . PHE A 1 70 ? 5.857 -6.082 -10.749 1.00 84.62 70 PHE A C 1
ATOM 546 O O . PHE A 1 70 ? 6.204 -6.412 -11.882 1.00 84.62 70 PHE A O 1
ATOM 553 N N . ALA A 1 71 ? 4.790 -5.31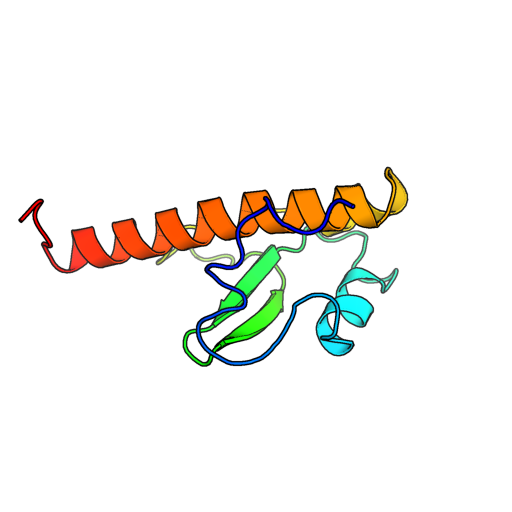2 -10.540 1.00 84.06 71 ALA A N 1
ATOM 554 C CA . ALA A 1 71 ? 3.940 -4.828 -11.620 1.00 84.06 71 ALA A CA 1
ATOM 555 C C . ALA A 1 71 ? 4.566 -3.658 -12.400 1.00 84.06 71 ALA A C 1
ATOM 557 O O . ALA A 1 71 ? 4.114 -3.372 -13.509 1.00 84.06 71 ALA A O 1
ATOM 558 N N . ARG A 1 72 ? 5.597 -3.001 -11.844 1.00 82.31 72 ARG A N 1
ATOM 559 C CA . ARG A 1 72 ? 6.168 -1.748 -12.361 1.00 82.31 72 ARG A CA 1
ATOM 560 C C . ARG A 1 72 ? 6.654 -1.878 -13.802 1.00 82.31 72 ARG A C 1
ATOM 562 O O . ARG A 1 72 ? 6.225 -1.123 -14.665 1.00 82.31 72 ARG A O 1
ATOM 569 N N . ASP A 1 73 ? 7.502 -2.869 -14.070 1.00 82.69 73 ASP A N 1
ATOM 570 C CA . ASP A 1 73 ? 8.149 -3.029 -15.382 1.00 82.69 73 ASP A CA 1
ATOM 571 C C . ASP A 1 73 ? 7.232 -3.693 -16.426 1.00 82.69 73 ASP A C 1
ATOM 573 O O . ASP A 1 73 ? 7.568 -3.774 -17.608 1.00 82.69 73 ASP A O 1
ATOM 577 N N . GLY A 1 74 ? 6.057 -4.170 -15.998 1.00 85.12 74 GLY A N 1
ATOM 578 C CA . GLY A 1 74 ? 5.070 -4.840 -16.843 1.00 85.12 74 GLY A CA 1
ATOM 579 C C . GLY A 1 74 ? 3.998 -3.921 -17.438 1.00 85.12 74 GLY A C 1
ATOM 580 O O . GLY A 1 74 ? 3.160 -4.404 -18.202 1.00 85.12 74 GLY A O 1
ATOM 581 N N . MET A 1 75 ? 3.977 -2.626 -17.100 1.00 87.56 75 MET A N 1
ATOM 582 C CA . MET A 1 75 ? 2.966 -1.679 -17.588 1.00 87.56 75 MET A CA 1
ATOM 583 C C . MET A 1 75 ? 3.490 -0.240 -17.681 1.00 87.56 75 MET A C 1
ATOM 585 O O . MET A 1 75 ? 4.585 0.072 -17.233 1.00 87.56 75 MET A O 1
ATOM 589 N N . ALA A 1 76 ? 2.701 0.649 -18.292 1.00 85.19 76 ALA A N 1
ATOM 590 C CA . ALA A 1 76 ? 3.009 2.078 -18.305 1.00 85.19 76 ALA A CA 1
ATOM 591 C C . ALA A 1 76 ? 3.003 2.650 -16.878 1.00 85.19 76 ALA A C 1
ATOM 593 O O . ALA A 1 76 ? 2.125 2.306 -16.086 1.00 85.19 76 ALA A O 1
ATOM 594 N N . GLU A 1 77 ? 3.929 3.564 -16.587 1.00 80.12 77 GLU A N 1
ATOM 595 C CA . GLU A 1 77 ? 4.092 4.195 -15.269 1.00 80.12 77 GLU A CA 1
ATOM 596 C C . GLU A 1 77 ? 2.776 4.780 -14.731 1.00 80.12 77 GLU A C 1
ATOM 598 O O . GLU A 1 77 ? 2.404 4.519 -13.593 1.00 80.12 77 GLU A O 1
ATOM 603 N N . GLU A 1 78 ? 2.005 5.472 -15.575 1.00 79.12 78 GLU A N 1
ATOM 604 C CA . GLU A 1 78 ? 0.695 6.038 -15.212 1.00 79.12 78 GLU A CA 1
ATOM 605 C C . GLU A 1 78 ? -0.306 4.970 -14.733 1.00 79.12 78 GLU A C 1
ATOM 607 O O . GLU A 1 78 ? -1.051 5.177 -13.771 1.00 79.12 78 GLU A O 1
ATOM 612 N N . ASN A 1 79 ? -0.306 3.798 -15.376 1.00 81.50 79 ASN A N 1
ATOM 613 C CA . ASN A 1 79 ? -1.173 2.682 -14.996 1.00 81.50 79 ASN A CA 1
ATOM 614 C C . ASN A 1 79 ? -0.693 2.027 -13.699 1.00 81.50 79 ASN A C 1
ATOM 616 O O . ASN A 1 79 ? -1.516 1.629 -12.877 1.00 81.50 79 ASN A O 1
ATOM 620 N N . TRP A 1 80 ? 0.622 1.940 -13.501 1.00 82.44 80 TRP A N 1
ATOM 621 C CA . TRP A 1 80 ? 1.207 1.407 -12.275 1.00 82.44 80 TRP A CA 1
ATOM 622 C C . TRP A 1 80 ? 0.923 2.309 -11.069 1.00 82.44 80 TRP A C 1
ATOM 624 O O . TRP A 1 80 ? 0.472 1.827 -10.032 1.00 82.44 80 TRP A O 1
ATOM 634 N N . VAL A 1 81 ? 1.073 3.627 -11.223 1.00 79.31 81 VAL A N 1
ATOM 635 C CA . VAL A 1 81 ? 0.688 4.607 -10.195 1.00 79.31 81 VAL A CA 1
ATOM 636 C C . VAL A 1 81 ? -0.802 4.510 -9.880 1.00 79.31 81 VAL A C 1
ATOM 638 O O . VAL A 1 81 ? -1.186 4.503 -8.712 1.00 79.31 81 VAL A O 1
ATOM 641 N N . SER A 1 82 ? -1.648 4.368 -10.904 1.00 80.56 82 SER A N 1
ATOM 642 C CA . SER A 1 82 ? -3.093 4.186 -10.717 1.00 80.56 82 SER A CA 1
ATOM 643 C C . SER A 1 82 ? -3.421 2.898 -9.952 1.00 80.56 82 SER A C 1
ATOM 645 O O . SER A 1 82 ? -4.296 2.894 -9.088 1.00 80.56 82 SER A O 1
ATOM 647 N N . LEU A 1 83 ? -2.699 1.807 -10.225 1.00 83.69 83 LEU A N 1
ATOM 648 C CA . LEU A 1 83 ? -2.835 0.543 -9.502 1.00 83.69 83 LEU A CA 1
ATOM 649 C C . LEU A 1 83 ? -2.476 0.710 -8.018 1.00 83.69 83 LEU A C 1
ATOM 651 O O . LEU A 1 83 ? -3.243 0.286 -7.151 1.00 83.69 83 LEU A O 1
ATOM 655 N N . ILE A 1 84 ? -1.344 1.359 -7.725 1.00 83.56 84 ILE A N 1
ATOM 656 C CA . ILE A 1 84 ? -0.919 1.662 -6.352 1.00 83.56 84 ILE A CA 1
ATOM 657 C C . ILE A 1 84 ? -1.980 2.502 -5.637 1.00 83.56 84 ILE A C 1
ATOM 659 O O . ILE A 1 84 ? -2.323 2.189 -4.496 1.00 83.56 84 ILE A O 1
ATOM 663 N N . ALA A 1 85 ? -2.541 3.517 -6.300 1.00 81.56 85 ALA A N 1
ATOM 664 C CA . ALA A 1 85 ? -3.575 4.374 -5.725 1.00 81.56 85 ALA A CA 1
ATOM 665 C C . ALA A 1 85 ? -4.822 3.575 -5.310 1.00 81.56 85 ALA A C 1
ATOM 667 O O . ALA A 1 85 ? -5.218 3.616 -4.148 1.00 81.56 85 ALA A O 1
ATOM 668 N N . VAL A 1 86 ? -5.376 2.755 -6.210 1.00 85.00 86 VAL A N 1
ATOM 669 C CA . VAL A 1 86 ? -6.575 1.940 -5.928 1.00 85.00 86 VAL A CA 1
ATOM 670 C C . VAL A 1 86 ? -6.354 0.974 -4.756 1.00 85.00 86 VAL A C 1
ATOM 672 O O . VAL A 1 86 ? -7.232 0.797 -3.901 1.00 85.00 86 VAL A O 1
ATOM 675 N N . HIS A 1 87 ? -5.180 0.341 -4.691 1.00 88.31 87 HIS A N 1
ATOM 676 C CA . HIS A 1 87 ? -4.834 -0.546 -3.581 1.00 88.31 87 HIS A CA 1
ATOM 677 C C . HIS A 1 87 ? -4.641 0.212 -2.263 1.00 88.31 87 HIS A C 1
ATOM 679 O O . HIS A 1 87 ? -5.071 -0.277 -1.216 1.00 88.31 87 HIS A O 1
ATOM 685 N N . SER A 1 88 ? -4.047 1.404 -2.316 1.00 85.25 88 SER A N 1
ATOM 686 C CA . SER A 1 88 ? -3.828 2.259 -1.147 1.00 85.25 88 SER A CA 1
ATOM 687 C C . SER A 1 88 ? -5.148 2.769 -0.569 1.00 85.25 88 SER A C 1
ATOM 689 O O . SER A 1 88 ? -5.355 2.670 0.638 1.00 85.25 88 SER A O 1
ATOM 691 N N . ASP A 1 89 ? -6.082 3.213 -1.414 1.00 83.94 89 ASP A N 1
ATOM 692 C CA . ASP A 1 89 ? -7.421 3.646 -0.991 1.00 83.94 89 ASP A CA 1
ATOM 693 C C . ASP A 1 89 ? -8.180 2.515 -0.294 1.00 83.94 89 ASP A C 1
ATOM 695 O O . ASP A 1 89 ? -8.730 2.682 0.799 1.00 83.94 89 ASP A O 1
ATOM 699 N N . SER A 1 90 ? -8.163 1.327 -0.903 1.00 87.94 90 SER A N 1
ATOM 700 C CA . SER A 1 90 ? -8.800 0.135 -0.339 1.00 87.94 90 SER A CA 1
ATOM 701 C C . SER A 1 90 ? -8.210 -0.220 1.029 1.00 87.94 90 SER A C 1
ATOM 703 O O . SER A 1 90 ? -8.944 -0.567 1.959 1.00 87.94 90 SER A O 1
ATOM 705 N N . TRP A 1 91 ? -6.888 -0.110 1.168 1.00 89.50 91 TRP A N 1
ATOM 706 C CA . TRP A 1 91 ? -6.194 -0.373 2.422 1.00 89.50 91 TRP A CA 1
ATOM 707 C C . TRP A 1 91 ? -6.519 0.667 3.502 1.00 89.50 91 TRP A C 1
ATOM 709 O O . TRP A 1 91 ? -6.872 0.282 4.616 1.00 89.50 91 TRP A O 1
ATOM 719 N N . LEU A 1 92 ? -6.490 1.964 3.182 1.00 86.06 92 LEU A N 1
ATOM 720 C CA . LEU A 1 92 ? -6.812 3.038 4.129 1.00 86.06 92 LEU A CA 1
ATOM 721 C C . LEU A 1 92 ? -8.252 2.940 4.643 1.00 86.06 92 LEU A C 1
ATOM 723 O O . LEU A 1 92 ? -8.489 3.093 5.842 1.00 86.06 92 LEU A O 1
ATOM 727 N N . ILE A 1 93 ? -9.210 2.624 3.766 1.00 88.00 93 ILE A N 1
ATOM 728 C CA . ILE A 1 93 ? -10.599 2.366 4.167 1.00 88.00 93 ILE A CA 1
ATOM 729 C C . ILE A 1 93 ? -10.655 1.155 5.106 1.00 88.00 93 ILE A C 1
ATOM 731 O O . ILE A 1 93 ? -11.266 1.236 6.172 1.00 88.00 93 ILE A O 1
ATOM 735 N N . SER A 1 94 ? -9.991 0.051 4.755 1.00 89.94 94 SER A N 1
ATOM 736 C CA . SER A 1 94 ? -9.930 -1.149 5.600 1.00 89.94 94 SER A CA 1
ATOM 737 C C . SER A 1 94 ? -9.366 -0.840 6.993 1.00 89.94 94 SER A C 1
ATOM 739 O O . SER A 1 94 ? -9.982 -1.185 8.003 1.00 89.94 94 SER A O 1
ATOM 741 N N . ALA A 1 95 ? -8.246 -0.115 7.065 1.00 87.56 95 ALA A N 1
ATOM 742 C CA . ALA A 1 95 ? -7.619 0.300 8.316 1.00 87.56 95 ALA A CA 1
ATOM 743 C C . ALA A 1 95 ? -8.533 1.220 9.142 1.00 87.56 95 ALA A C 1
ATOM 745 O O . ALA A 1 95 ? -8.706 1.000 10.343 1.00 87.56 95 ALA A O 1
ATOM 746 N N . ALA A 1 96 ? -9.178 2.205 8.509 1.00 87.69 96 ALA A N 1
ATOM 747 C CA . ALA A 1 96 ? -10.098 3.118 9.179 1.00 87.69 96 ALA A CA 1
ATOM 748 C C . ALA A 1 96 ? -11.302 2.382 9.788 1.00 87.69 96 ALA A C 1
ATOM 750 O O . ALA A 1 96 ? -11.631 2.599 10.955 1.00 87.69 96 ALA A O 1
ATOM 751 N N . PHE A 1 97 ? -11.932 1.472 9.038 1.00 88.56 97 PHE A N 1
ATOM 752 C CA . PHE A 1 97 ? -13.053 0.672 9.540 1.00 88.56 97 PHE A CA 1
ATOM 753 C C . PHE A 1 97 ? -12.626 -0.318 10.623 1.00 88.56 97 PHE A C 1
ATOM 755 O O . PHE A 1 97 ? -13.351 -0.503 11.598 1.00 88.56 97 PHE A O 1
ATOM 762 N N . TYR A 1 98 ? -11.449 -0.928 10.488 1.00 90.19 98 TYR A N 1
ATOM 763 C CA . TYR A 1 98 ? -10.900 -1.821 11.502 1.00 90.19 98 TYR A CA 1
ATOM 764 C C . TYR A 1 98 ? -10.698 -1.103 12.842 1.00 90.19 98 TYR A C 1
ATOM 766 O O . TYR A 1 98 ? -11.126 -1.584 13.895 1.00 90.19 98 TYR A O 1
ATOM 774 N N . ILE A 1 99 ? -10.097 0.086 12.795 1.00 87.19 99 ILE A N 1
ATOM 775 C CA . ILE A 1 99 ? -9.904 0.941 13.965 1.00 87.19 99 ILE A CA 1
ATOM 776 C C . ILE A 1 99 ? -11.263 1.388 14.521 1.00 87.19 99 ILE A C 1
ATOM 778 O O . ILE A 1 99 ? -11.513 1.230 15.716 1.00 87.19 99 ILE A O 1
ATOM 782 N N . GLY A 1 100 ? -12.174 1.868 13.670 1.00 88.88 100 GLY A N 1
ATOM 783 C CA . GLY A 1 100 ? -13.524 2.276 14.072 1.00 88.88 100 GLY A CA 1
ATOM 784 C C . GLY A 1 100 ? -14.299 1.162 14.781 1.00 88.88 100 GLY A C 1
ATOM 785 O O . GLY A 1 100 ? -14.893 1.396 15.833 1.00 88.88 100 GLY A O 1
ATOM 786 N N . ALA A 1 101 ? -14.222 -0.073 14.278 1.00 88.75 101 ALA A N 1
ATOM 787 C CA . ALA A 1 101 ? -14.830 -1.238 14.914 1.00 88.75 101 ALA A CA 1
ATOM 788 C C . ALA A 1 101 ? -14.215 -1.537 16.291 1.00 88.75 101 ALA A C 1
ATOM 790 O O . ALA A 1 101 ? -14.950 -1.811 17.241 1.00 88.75 101 ALA A O 1
ATOM 791 N N . ARG A 1 102 ? -12.885 -1.426 16.443 1.00 87.12 102 ARG A N 1
ATOM 792 C CA . ARG A 1 102 ? -12.215 -1.580 17.749 1.00 87.12 102 ARG A CA 1
ATOM 793 C C . ARG A 1 102 ? -12.635 -0.509 18.760 1.00 87.12 102 ARG A C 1
ATOM 795 O O . ARG A 1 102 ? -12.743 -0.813 19.945 1.00 87.12 102 ARG A O 1
ATOM 802 N N . PHE A 1 103 ? -12.918 0.710 18.306 1.00 88.62 103 PHE A N 1
ATOM 803 C CA . PHE A 1 103 ? -13.430 1.797 19.148 1.00 88.62 103 PHE A CA 1
ATOM 804 C C . PHE A 1 103 ? -14.962 1.816 19.281 1.00 88.62 103 PHE A C 1
ATOM 806 O O . PHE A 1 103 ? -15.506 2.739 19.883 1.00 88.62 103 PHE A O 1
ATOM 813 N N . SER A 1 104 ? -15.658 0.780 18.793 1.00 88.06 104 SER A N 1
ATOM 814 C CA . SER A 1 104 ? -17.122 0.645 18.864 1.00 88.06 104 SER A CA 1
ATOM 815 C C . SER A 1 104 ? -17.888 1.796 18.202 1.00 88.06 104 SER A C 1
ATOM 817 O O . SER A 1 104 ? -18.943 2.199 18.689 1.00 88.06 104 SER A O 1
ATOM 819 N N . PHE A 1 105 ? -17.367 2.337 17.097 1.00 85.31 105 PHE A N 1
ATOM 820 C CA . PHE A 1 105 ? -18.101 3.319 16.301 1.00 85.31 105 PHE A CA 1
ATOM 821 C C . PHE A 1 105 ? -19.307 2.640 15.650 1.00 85.31 105 PHE A C 1
ATOM 823 O O . PHE A 1 105 ? -19.188 1.562 15.063 1.00 85.31 105 PHE A O 1
ATOM 830 N N . ASP A 1 106 ? -20.472 3.269 15.771 1.00 80.38 106 ASP A N 1
ATOM 831 C CA . ASP A 1 106 ? -21.707 2.823 15.146 1.00 80.38 106 ASP A CA 1
ATOM 832 C C . ASP A 1 106 ? -22.073 3.712 13.948 1.00 80.38 106 ASP A C 1
ATOM 834 O O . ASP A 1 106 ? -21.323 4.591 13.532 1.00 80.38 106 ASP A O 1
ATOM 838 N N . LYS A 1 107 ? -23.205 3.417 13.310 1.00 76.56 107 LYS A N 1
ATOM 839 C CA . LYS A 1 107 ? -23.607 3.994 12.018 1.00 76.56 107 LYS A CA 1
ATOM 840 C C . LYS A 1 107 ? -24.053 5.477 12.095 1.00 76.56 107 LYS A C 1
ATOM 842 O O . LYS A 1 107 ? -24.514 5.996 11.082 1.00 76.56 107 LYS A O 1
ATOM 847 N N . ASN A 1 108 ? -23.990 6.124 13.260 1.00 60.78 108 ASN A N 1
ATOM 848 C CA . ASN A 1 108 ? -24.694 7.385 13.539 1.00 60.78 108 ASN A CA 1
ATOM 849 C C . ASN A 1 108 ? -24.085 8.629 12.884 1.00 60.78 108 ASN A C 1
ATOM 851 O O . ASN A 1 108 ? -22.872 8.874 13.062 1.00 60.78 108 ASN A O 1
#

InterPro domains:
  IPR021998 Alfin, N-terminal [PF12165] (18-106)
  IPR045104 Alfin [PTHR12321] (29-108)

Nearest PDB structures (foldseek):
  5xvj-assembly1_B  TM=8.475E-01  e=2.969E-08  Arabidopsis thaliana
  5y21-assembly1_B  TM=8.696E-01  e=6.040E-08  Arabidopsis thaliana
  7axi-assembly1_A  TM=2.715E-01  e=3.311E+00  Homo sapiens
  8svn-assembly1_B  TM=2.563E-01  e=4.019E+00  Homo sapiens
  8svu-assembly1_A  TM=3.218E-01  e=7.185E+00  Homo sapiens

Secondary structure (DSSP, 8-state):
---SSS--TTTTTSS--GGG-HHHHHHHH-TTTTTS--EEEE-TTS-EEEEPPP--SS-SSPPPPS-TTTTGGGS-HHHHHHHHHHHHHHHHHHHHHHHHHHTT----

Sequence (108 aa):
MYCHDLDILFIMLKGGCFSNDHDVWDVLCTPVVSDENLRLYGLPNGSWEVDLPVDEVPPELPEPALGINFARDGMAEENWVSLIAVHSDSWLISAAFYIGARFSFDKN

Foldseek 3Di:
DDDDPDDPVQLPPDDDDPVPPVVQVVQLVDPVCLVAWWFWDQDPVSDIDIDHDDPDVPDPFDGFDIRLSPCCVVDDNVVSVVVNSVRVVVRVVRRVVVVCVVVVPDPD

Radius of gyration: 15.07 Å; Cα contacts (8 Å, |Δi|>4): 94; chains: 1; bounding box: 43×31×39 Å

pLDDT: mean 74.59, std 15.64, range [32.16, 90.19]

Solvent-accessible surface area (backbone atoms only — not comparable to full-atom values): 6870 Å² total; per-residue (Å²): 139,86,91,82,87,75,89,62,80,75,48,62,81,55,87,50,53,77,95,71,40,61,72,57,53,50,56,63,66,35,79,84,53,55,85,52,57,31,27,67,45,79,45,99,89,44,51,74,46,74,44,71,76,76,92,57,85,80,61,94,62,76,74,50,57,73,32,62,50,66,52,45,89,76,49,58,65,72,58,40,54,51,50,52,47,58,44,47,52,55,33,53,52,48,39,51,51,52,51,36,54,75,70,65,62,72,97,122